Protein AF-A0A837D766-F1 (afdb_monomer_lite)

Structure (mmCIF, N/CA/C/O backbone):
data_AF-A0A837D766-F1
#
_entry.id   AF-A0A837D766-F1
#
loop_
_atom_site.group_PDB
_atom_site.id
_atom_site.type_symbol
_atom_site.label_atom_id
_atom_site.label_alt_id
_atom_site.label_comp_id
_atom_site.label_asym_id
_atom_site.label_entity_id
_atom_site.label_seq_id
_atom_site.pdbx_PDB_ins_code
_atom_site.Cartn_x
_atom_site.Cartn_y
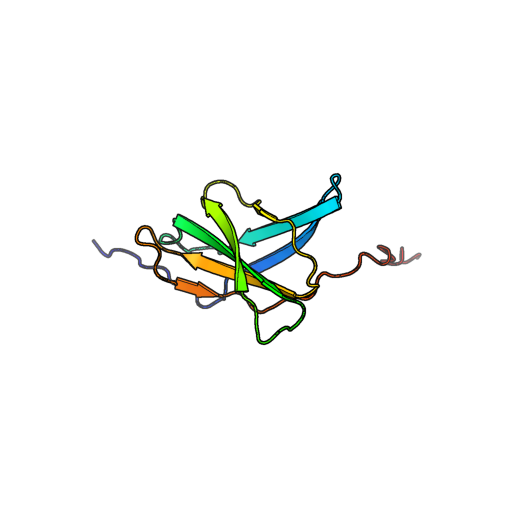_atom_site.Cartn_z
_atom_site.occupancy
_atom_site.B_iso_or_equiv
_atom_site.auth_seq_id
_atom_site.auth_comp_id
_atom_site.auth_asym_id
_atom_site.auth_atom_id
_atom_site.pdbx_PDB_model_num
ATOM 1 N N . MET A 1 1 ? -27.062 6.195 21.339 1.00 37.94 1 MET A N 1
ATOM 2 C CA . MET A 1 1 ? -25.644 6.416 20.992 1.00 37.94 1 MET A CA 1
ATOM 3 C C . MET A 1 1 ? -25.408 5.702 19.679 1.00 37.94 1 MET A C 1
ATOM 5 O O . MET A 1 1 ? -25.484 4.482 19.658 1.00 37.94 1 MET A O 1
ATOM 9 N N . SER A 1 2 ? -25.275 6.439 18.581 1.00 36.09 2 SER A N 1
ATOM 10 C CA . SER A 1 2 ? -25.072 5.842 17.260 1.00 36.09 2 SER A CA 1
ATOM 11 C C . SER A 1 2 ? -23.576 5.636 17.063 1.00 36.09 2 SER A C 1
ATOM 13 O O . SER A 1 2 ? -22.834 6.615 17.005 1.00 36.09 2 SER A O 1
ATOM 15 N N . THR A 1 3 ? -23.128 4.382 17.005 1.00 45.66 3 THR A N 1
ATOM 16 C CA . THR A 1 3 ? -21.777 4.046 16.545 1.00 45.66 3 THR A CA 1
ATOM 17 C C . THR A 1 3 ? -21.671 4.499 15.097 1.00 45.66 3 THR A C 1
ATOM 19 O O . THR A 1 3 ? -22.322 3.945 14.215 1.00 45.66 3 THR A O 1
ATOM 22 N N . TRP A 1 4 ? -20.913 5.564 14.860 1.00 40.59 4 TRP A N 1
ATOM 23 C CA . TRP A 1 4 ? -20.569 5.989 13.513 1.00 40.59 4 TRP A CA 1
ATOM 24 C C . TRP A 1 4 ? -19.606 4.959 12.916 1.00 40.59 4 TRP A C 1
ATOM 26 O O . TRP A 1 4 ? -18.455 4.874 13.339 1.00 40.59 4 TRP A O 1
ATOM 36 N N . THR A 1 5 ? -20.070 4.175 11.945 1.00 49.28 5 THR A N 1
ATOM 37 C CA . THR A 1 5 ? -19.220 3.288 11.142 1.00 49.28 5 THR A CA 1
ATOM 38 C C . THR A 1 5 ? -18.935 3.988 9.819 1.00 49.28 5 THR A C 1
ATOM 40 O O . THR A 1 5 ? -19.707 3.900 8.865 1.00 49.28 5 THR A O 1
ATOM 43 N N . GLY A 1 6 ? -17.847 4.754 9.772 1.00 47.19 6 GLY A N 1
ATOM 44 C CA . GLY A 1 6 ? -17.385 5.373 8.537 1.00 47.19 6 GLY A CA 1
ATOM 45 C C . GLY A 1 6 ? -16.661 4.336 7.690 1.00 47.19 6 GLY A C 1
ATOM 46 O O . GLY A 1 6 ? -15.489 4.073 7.930 1.00 47.19 6 GLY A O 1
ATOM 47 N N . ARG A 1 7 ? -17.337 3.758 6.695 1.00 53.03 7 ARG A N 1
ATOM 48 C CA . ARG A 1 7 ? -16.653 3.249 5.501 1.00 53.03 7 ARG A CA 1
ATOM 49 C C . ARG A 1 7 ? -16.570 4.431 4.538 1.00 53.03 7 ARG A C 1
ATOM 51 O O . ARG A 1 7 ? -17.615 4.815 4.010 1.00 53.03 7 ARG A O 1
ATOM 58 N N . PRO A 1 8 ? -15.405 5.078 4.367 1.00 59.56 8 PRO A N 1
ATOM 59 C CA . PRO A 1 8 ? -15.271 6.145 3.384 1.00 59.56 8 PRO A CA 1
ATOM 60 C C . PRO A 1 8 ? -15.708 5.620 2.012 1.00 59.56 8 PRO A C 1
ATOM 62 O O . PRO A 1 8 ? -15.394 4.484 1.661 1.00 59.56 8 PRO A O 1
ATOM 65 N N . ALA A 1 9 ? -16.450 6.423 1.246 1.00 62.16 9 ALA A N 1
ATOM 66 C CA . ALA A 1 9 ? -16.870 6.046 -0.109 1.00 62.16 9 ALA A CA 1
ATOM 67 C C . ALA A 1 9 ? -15.672 5.895 -1.066 1.00 62.16 9 ALA A C 1
ATOM 69 O O . ALA A 1 9 ? -15.751 5.199 -2.076 1.00 62.16 9 ALA A O 1
ATOM 70 N N . GLU A 1 10 ? -14.563 6.552 -0.734 1.00 72.88 10 GLU A N 1
ATOM 71 C CA . GLU A 1 10 ? -13.313 6.516 -1.478 1.00 72.88 10 GLU A CA 1
ATOM 72 C C . GLU A 1 10 ? -12.480 5.292 -1.092 1.00 72.88 10 GLU A C 1
ATOM 74 O O . GLU A 1 10 ? -12.500 4.841 0.054 1.00 72.88 10 GLU A O 1
ATOM 79 N N . LYS A 1 11 ? -11.723 4.757 -2.050 1.00 85.69 11 LYS A N 1
ATOM 80 C CA . LYS A 1 11 ? -10.754 3.684 -1.802 1.00 85.69 11 LYS A CA 1
ATOM 81 C C . LYS A 1 11 ? -9.562 4.212 -0.985 1.00 85.69 11 LYS A C 1
ATOM 83 O O . LYS A 1 11 ? -9.309 5.417 -0.997 1.00 85.69 11 LYS A O 1
ATOM 88 N N . PRO A 1 12 ? -8.786 3.335 -0.322 1.00 89.00 12 PRO A N 1
ATOM 89 C CA . PRO A 1 12 ? -7.484 3.714 0.210 1.00 89.00 12 PRO A CA 1
ATOM 90 C C . PRO A 1 12 ? -6.605 4.350 -0.873 1.00 89.00 12 PRO A C 1
ATOM 92 O O . PRO A 1 12 ? -6.553 3.860 -2.003 1.00 89.00 12 PRO A O 1
ATOM 95 N N . ALA A 1 13 ? -5.901 5.419 -0.519 1.00 88.06 13 ALA A N 1
ATOM 96 C CA . ALA A 1 13 ? -4.892 6.038 -1.359 1.00 88.06 13 ALA A CA 1
ATOM 97 C C . ALA A 1 13 ? -3.535 5.351 -1.163 1.00 88.06 13 ALA A C 1
ATOM 99 O O . ALA A 1 13 ? -3.205 4.872 -0.073 1.00 88.06 13 ALA A O 1
ATOM 100 N N . LEU A 1 14 ? -2.754 5.321 -2.241 1.00 89.19 14 LEU A N 1
ATOM 101 C CA . LEU A 1 14 ? -1.462 4.656 -2.328 1.00 89.19 14 LEU A CA 1
ATOM 102 C C . LEU A 1 14 ? -0.457 5.558 -3.046 1.00 89.19 14 LEU A C 1
ATOM 104 O O . LEU A 1 14 ? -0.748 6.058 -4.129 1.00 89.19 14 LEU A O 1
ATOM 108 N N . ALA A 1 15 ? 0.737 5.694 -2.477 1.00 87.81 15 ALA A N 1
ATOM 109 C CA . ALA A 1 15 ? 1.913 6.202 -3.171 1.00 87.81 15 ALA A CA 1
ATOM 110 C C . ALA A 1 15 ? 3.092 5.235 -3.008 1.00 87.81 15 ALA A C 1
ATOM 112 O O . ALA A 1 15 ? 3.237 4.576 -1.977 1.00 87.81 15 ALA A O 1
ATOM 113 N N . VAL A 1 16 ? 3.941 5.159 -4.031 1.00 87.75 16 VAL A N 1
ATOM 114 C CA . VAL A 1 16 ? 5.123 4.291 -4.066 1.00 87.75 16 VAL A CA 1
ATOM 115 C C . VAL A 1 16 ? 6.326 5.140 -4.439 1.00 87.75 16 VAL A C 1
ATOM 117 O O . VAL A 1 16 ? 6.253 5.926 -5.379 1.00 87.75 16 VAL A O 1
ATOM 120 N N . GLY A 1 17 ? 7.426 4.986 -3.708 1.00 84.25 17 GLY A N 1
ATOM 121 C CA . GLY A 1 17 ? 8.674 5.684 -3.996 1.00 84.25 17 GLY A CA 1
ATOM 122 C C . GLY A 1 17 ? 9.907 4.811 -3.768 1.00 84.25 17 GLY A C 1
ATOM 123 O O . GLY A 1 17 ? 9.820 3.763 -3.122 1.00 84.25 17 GLY A O 1
ATOM 124 N N . PRO A 1 18 ? 11.074 5.227 -4.279 1.00 83.88 18 PRO A N 1
ATOM 125 C CA . PRO A 1 18 ? 12.319 4.501 -4.078 1.00 83.88 18 PRO A CA 1
ATOM 126 C C . PRO A 1 18 ? 12.772 4.559 -2.614 1.00 83.88 18 PRO A C 1
ATOM 128 O O . PRO A 1 18 ? 12.667 5.588 -1.946 1.00 83.88 18 PRO A O 1
ATOM 131 N N . ASN A 1 19 ? 13.349 3.461 -2.129 1.00 80.88 19 ASN A N 1
ATOM 132 C CA . ASN A 1 19 ? 14.042 3.412 -0.846 1.00 80.88 19 ASN A CA 1
ATOM 133 C C . ASN A 1 19 ? 15.564 3.516 -1.063 1.00 80.88 19 ASN A C 1
ATOM 135 O O . ASN A 1 19 ? 16.112 2.906 -1.981 1.00 80.88 19 ASN A O 1
ATOM 139 N N . LYS A 1 20 ? 16.269 4.242 -0.183 1.00 76.31 20 LYS A N 1
ATOM 140 C CA . LYS A 1 20 ? 17.735 4.426 -0.225 1.00 76.31 20 LYS A CA 1
ATOM 141 C C . LYS A 1 20 ? 18.533 3.113 -0.209 1.00 76.31 20 LYS A C 1
ATOM 143 O O . LYS A 1 20 ? 19.670 3.104 -0.665 1.00 76.31 20 LYS A O 1
ATOM 148 N N . SER A 1 21 ? 17.954 2.024 0.294 1.00 78.31 21 SER A N 1
ATOM 149 C CA . SER A 1 21 ? 18.573 0.692 0.341 1.00 78.31 21 SER A CA 1
ATOM 150 C C . SER A 1 21 ? 18.280 -0.183 -0.888 1.00 78.31 21 SER A C 1
ATOM 152 O O . SER A 1 21 ? 18.610 -1.364 -0.871 1.00 78.31 21 SER A O 1
ATOM 154 N N . GLY A 1 22 ? 17.666 0.364 -1.945 1.00 75.00 22 GLY A N 1
ATOM 155 C CA . GLY A 1 22 ? 17.377 -0.359 -3.193 1.00 75.00 22 GLY A CA 1
ATOM 156 C C . GLY A 1 22 ? 15.984 -0.994 -3.277 1.00 75.00 22 GLY A C 1
ATOM 157 O O . GLY A 1 22 ? 15.655 -1.582 -4.300 1.00 75.00 22 GLY A O 1
ATOM 158 N N . GLY A 1 23 ? 15.155 -0.849 -2.238 1.00 81.56 23 GLY A N 1
ATOM 159 C CA . GLY A 1 23 ? 13.757 -1.299 -2.223 1.00 81.56 23 GLY A CA 1
ATOM 160 C C . GLY A 1 23 ? 12.755 -0.220 -2.651 1.00 81.56 23 GLY A C 1
ATOM 161 O O . GLY A 1 23 ? 13.110 0.789 -3.274 1.00 81.56 23 GLY A O 1
ATOM 162 N N . ARG A 1 24 ? 11.492 -0.411 -2.263 1.00 85.19 24 ARG A N 1
ATOM 163 C CA . ARG A 1 24 ? 10.403 0.564 -2.401 1.00 85.19 24 ARG A CA 1
ATOM 164 C C . ARG A 1 24 ? 9.813 0.905 -1.042 1.00 85.19 24 ARG A C 1
ATOM 166 O O . ARG A 1 24 ? 9.740 0.063 -0.151 1.00 85.19 24 ARG A O 1
ATOM 173 N N . THR A 1 25 ? 9.369 2.141 -0.885 1.00 86.06 25 THR A N 1
ATOM 174 C CA . THR A 1 25 ? 8.547 2.557 0.249 1.00 86.06 25 THR A CA 1
ATOM 175 C C . THR A 1 25 ? 7.132 2.791 -0.250 1.00 86.06 25 THR A C 1
ATOM 177 O O . THR A 1 25 ? 6.916 3.523 -1.215 1.00 86.06 25 THR A O 1
ATOM 180 N N . VAL A 1 26 ? 6.181 2.134 0.403 1.00 87.12 26 VAL A N 1
ATOM 181 C CA . VAL A 1 26 ? 4.752 2.224 0.140 1.00 87.12 26 VAL A CA 1
ATOM 182 C C . VAL A 1 26 ? 4.102 3.052 1.239 1.00 87.12 26 VAL A C 1
ATOM 184 O O . VAL A 1 26 ? 4.239 2.761 2.429 1.00 87.12 26 VAL A O 1
ATOM 187 N N . TYR A 1 27 ? 3.367 4.071 0.813 1.00 87.44 27 TYR A N 1
ATOM 188 C CA . TYR A 1 27 ? 2.592 4.962 1.659 1.00 87.44 27 TYR A CA 1
ATOM 189 C C . TYR A 1 27 ? 1.114 4.676 1.427 1.00 87.44 27 TYR A C 1
ATOM 191 O O . TYR A 1 27 ? 0.630 4.801 0.302 1.00 87.44 27 TYR A O 1
ATOM 199 N N . ALA A 1 28 ? 0.402 4.297 2.483 1.00 87.69 28 ALA A N 1
ATOM 200 C CA . ALA A 1 28 ? -1.022 3.987 2.429 1.00 87.69 28 ALA A CA 1
ATOM 201 C C . ALA A 1 28 ? -1.794 4.953 3.319 1.00 87.69 28 ALA A C 1
ATOM 203 O O . ALA A 1 28 ? -1.408 5.162 4.467 1.00 87.69 28 ALA A O 1
ATOM 204 N N . SER A 1 29 ? -2.897 5.510 2.827 1.00 85.00 29 SER A N 1
ATOM 205 C CA . SER A 1 29 ? -3.770 6.360 3.633 1.00 85.00 29 SER A CA 1
ATOM 206 C C . SER A 1 29 ? -5.243 6.116 3.343 1.00 85.00 29 SER A C 1
ATOM 208 O O . SER A 1 29 ? -5.6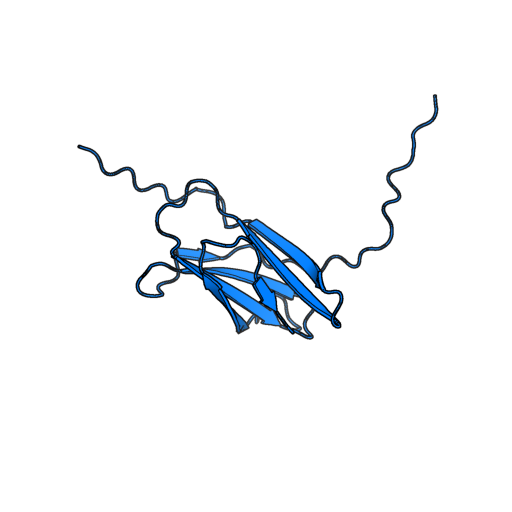37 5.826 2.219 1.00 85.00 29 SER A O 1
ATOM 210 N N . TRP A 1 30 ? -6.085 6.215 4.373 1.00 85.38 30 TRP A N 1
ATOM 211 C CA . TRP A 1 30 ? -7.535 6.139 4.198 1.00 85.38 30 TRP A CA 1
ATOM 212 C C . TRP A 1 30 ? -8.245 6.958 5.272 1.00 85.38 30 TRP A C 1
ATOM 214 O O . TRP A 1 30 ? -8.431 6.525 6.413 1.00 85.38 30 TRP A O 1
ATOM 224 N N . ASN A 1 31 ? -8.582 8.194 4.908 1.00 77.56 31 ASN A N 1
ATOM 225 C CA . ASN A 1 31 ? -9.191 9.160 5.813 1.00 77.56 31 ASN A CA 1
ATOM 226 C C . ASN A 1 31 ? -10.591 8.704 6.231 1.00 77.56 31 ASN A C 1
ATOM 228 O O . ASN A 1 31 ? -11.389 8.291 5.398 1.00 77.56 31 ASN A O 1
ATOM 232 N N . GLY A 1 32 ? -10.898 8.802 7.525 1.00 69.56 32 GLY A N 1
ATOM 233 C CA . GLY A 1 32 ? -12.218 8.462 8.065 1.00 69.56 32 GLY A CA 1
ATOM 234 C C . GLY A 1 32 ? -12.466 6.971 8.315 1.00 69.56 32 GLY A C 1
ATOM 235 O O . GLY A 1 32 ? -13.518 6.633 8.850 1.00 69.56 32 GLY A O 1
ATOM 236 N N . SER A 1 33 ? -11.515 6.087 7.995 1.00 69.81 33 SER A N 1
ATOM 237 C CA . SER A 1 33 ? -11.613 4.673 8.362 1.00 69.81 33 SER A CA 1
ATOM 238 C C . SER A 1 33 ? -11.239 4.477 9.828 1.00 69.81 33 SER A C 1
ATOM 240 O O . SER A 1 33 ? -10.125 4.800 10.231 1.00 69.81 33 SER A O 1
ATOM 242 N N . THR A 1 34 ? -12.145 3.963 10.656 1.00 76.50 34 THR A N 1
ATOM 243 C CA . THR A 1 34 ? -11.841 3.613 12.057 1.00 76.50 34 THR A CA 1
ATOM 244 C C . THR A 1 34 ? -11.423 2.157 12.217 1.00 76.50 34 THR A C 1
ATOM 246 O O . THR A 1 34 ? -10.770 1.840 13.199 1.00 76.50 34 THR A O 1
ATOM 249 N N . GLU A 1 35 ? -11.760 1.303 11.250 1.00 83.38 35 GLU A N 1
ATOM 250 C CA . GLU A 1 35 ? -11.649 -0.159 11.353 1.00 83.38 35 GLU A CA 1
ATOM 251 C C . GLU A 1 35 ? -10.325 -0.718 10.819 1.00 83.38 35 GLU A C 1
ATOM 253 O O . GLU A 1 35 ? -10.020 -1.883 11.058 1.00 83.38 35 GLU A O 1
ATOM 258 N N . VAL A 1 36 ? -9.530 0.080 10.094 1.00 87.12 36 VAL A N 1
ATOM 259 C CA . VAL A 1 36 ? -8.206 -0.373 9.645 1.00 87.12 36 VAL A CA 1
ATOM 260 C C . VAL A 1 36 ? -7.320 -0.598 10.864 1.00 87.12 36 VAL A C 1
ATOM 262 O O . VAL A 1 36 ? -7.116 0.314 11.663 1.00 87.12 36 VAL A O 1
ATOM 265 N N . GLU A 1 37 ? -6.730 -1.782 10.936 1.00 89.75 37 GLU A N 1
ATOM 266 C CA . GLU A 1 37 ? -5.708 -2.152 11.917 1.00 89.75 37 GLU A CA 1
ATOM 267 C C . GLU A 1 37 ? -4.376 -2.464 11.230 1.00 89.75 37 GLU A C 1
ATOM 269 O O . GLU A 1 37 ? -3.292 -2.190 11.761 1.00 89.75 37 GLU A O 1
ATOM 274 N N . ARG A 1 38 ? -4.443 -3.014 10.012 1.00 90.38 38 ARG A N 1
ATOM 275 C CA . ARG A 1 38 ? -3.273 -3.402 9.226 1.00 90.38 38 ARG A CA 1
ATOM 276 C C . ARG A 1 38 ? -3.436 -3.041 7.757 1.00 90.38 38 ARG A C 1
ATOM 278 O O . ARG A 1 38 ? -4.541 -2.994 7.223 1.00 90.38 38 ARG A O 1
ATOM 285 N N . TRP A 1 39 ? -2.299 -2.850 7.110 1.00 91.12 39 TRP A N 1
ATOM 286 C CA . TRP A 1 39 ? -2.158 -2.754 5.668 1.00 91.12 39 TRP A CA 1
ATOM 287 C C . TRP A 1 39 ? -1.485 -4.017 5.153 1.00 91.12 39 TRP A C 1
ATOM 289 O O . TRP A 1 39 ? -0.486 -4.458 5.723 1.00 91.12 39 TRP A O 1
ATOM 299 N N . GLU A 1 40 ? -2.007 -4.581 4.072 1.00 93.31 40 GLU A N 1
ATOM 300 C CA . GLU A 1 40 ? -1.331 -5.606 3.284 1.00 93.31 40 GLU A CA 1
ATOM 301 C C . GLU A 1 40 ? -0.945 -5.007 1.932 1.00 93.31 40 GLU A C 1
ATOM 303 O O . GLU A 1 40 ? -1.793 -4.513 1.190 1.00 93.31 40 GLU A O 1
ATOM 308 N N . VAL A 1 41 ? 0.355 -4.994 1.643 1.00 91.94 41 VAL A N 1
ATOM 309 C CA . VAL A 1 41 ? 0.892 -4.495 0.378 1.00 91.94 41 VAL A CA 1
ATOM 310 C C . VAL A 1 41 ? 0.843 -5.623 -0.634 1.00 91.94 41 VAL A C 1
ATOM 312 O O . VAL A 1 41 ? 1.339 -6.720 -0.366 1.00 91.94 41 VAL A O 1
ATOM 315 N N . LEU A 1 42 ? 0.275 -5.329 -1.797 1.00 93.56 42 LEU A N 1
ATOM 316 C CA . LEU A 1 42 ? 0.194 -6.224 -2.938 1.00 93.56 42 LEU A CA 1
ATOM 317 C C . LEU A 1 42 ? 1.113 -5.702 -4.042 1.00 93.56 42 LEU A C 1
ATOM 319 O O . LEU A 1 42 ? 1.090 -4.502 -4.323 1.00 93.56 42 LEU A O 1
ATOM 323 N N . ALA A 1 43 ? 1.886 -6.571 -4.685 1.00 92.56 43 ALA A N 1
ATOM 324 C CA . ALA A 1 43 ? 2.711 -6.187 -5.823 1.00 92.56 43 ALA A CA 1
ATOM 325 C C . ALA A 1 43 ? 2.915 -7.343 -6.806 1.00 92.56 43 ALA A C 1
ATOM 327 O O . ALA A 1 43 ? 2.918 -8.501 -6.400 1.00 92.56 43 ALA A O 1
ATOM 328 N N . ASP A 1 44 ? 3.070 -7.017 -8.091 1.00 91.31 44 ASP A N 1
ATOM 329 C CA . ASP A 1 44 ? 3.486 -7.954 -9.142 1.00 91.31 44 ASP A CA 1
ATOM 330 C C . ASP A 1 44 ? 3.959 -7.182 -10.396 1.00 91.31 44 ASP A C 1
ATOM 332 O O . ASP A 1 44 ? 3.800 -5.963 -10.530 1.00 91.31 44 ASP A O 1
ATOM 336 N N . SER A 1 45 ? 4.539 -7.908 -11.346 1.00 89.19 45 SER A N 1
ATOM 337 C CA . SER A 1 45 ? 4.775 -7.495 -12.730 1.00 89.19 45 SER A CA 1
ATOM 338 C C . SER A 1 45 ? 3.491 -7.142 -13.498 1.00 89.19 45 SER A C 1
ATOM 340 O O . SER A 1 45 ? 3.535 -6.331 -14.426 1.00 89.19 45 SER A O 1
ATOM 342 N N . SER A 1 46 ? 2.346 -7.717 -13.109 1.00 89.38 46 SER A N 1
ATOM 343 C CA . SER A 1 46 ? 1.044 -7.507 -13.749 1.00 89.38 46 SER A CA 1
ATOM 344 C C . SER A 1 46 ? 0.067 -6.732 -12.865 1.00 89.38 46 SER A C 1
ATOM 346 O O . SER A 1 46 ? -0.217 -7.113 -11.731 1.00 89.38 46 SER A O 1
ATOM 348 N N . ARG A 1 47 ? -0.561 -5.696 -13.436 1.00 90.25 47 ARG A N 1
ATOM 349 C CA . ARG A 1 47 ? -1.579 -4.874 -12.760 1.00 90.25 47 ARG A CA 1
ATOM 350 C C . ARG A 1 47 ? -2.807 -5.677 -12.303 1.00 90.25 47 ARG A C 1
ATOM 352 O O . ARG A 1 47 ? -3.489 -5.258 -11.373 1.00 90.25 47 ARG A O 1
ATOM 359 N N . SER A 1 48 ? -3.115 -6.795 -12.966 1.00 89.56 48 SER A N 1
ATOM 360 C CA . SER A 1 48 ? -4.310 -7.612 -12.701 1.00 89.56 48 SER A CA 1
ATOM 361 C C . SER A 1 48 ? -4.060 -8.814 -11.788 1.00 89.56 48 SER A C 1
ATOM 363 O O . SER A 1 48 ? -5.003 -9.541 -11.484 1.00 89.56 48 SER A O 1
ATOM 365 N N . SER A 1 49 ? -2.811 -9.062 -11.394 1.00 90.19 49 SER A N 1
ATOM 366 C CA . SER A 1 49 ? -2.408 -10.291 -10.697 1.00 90.19 49 SER A CA 1
ATOM 367 C C . SER A 1 49 ? -1.498 -9.979 -9.514 1.00 90.19 49 SER A C 1
ATOM 369 O O . SER A 1 49 ? -0.480 -10.626 -9.322 1.00 90.19 49 SER A O 1
ATOM 371 N N . LEU A 1 50 ? -1.864 -8.959 -8.736 1.00 92.75 50 LEU A N 1
ATOM 372 C CA . LEU A 1 50 ? -1.098 -8.547 -7.564 1.00 92.75 50 LEU A CA 1
ATOM 373 C C . LEU A 1 50 ? -1.189 -9.596 -6.454 1.00 92.75 50 LEU A C 1
ATOM 375 O O . LEU A 1 50 ? -2.279 -10.084 -6.147 1.00 92.75 50 LEU A O 1
ATOM 379 N N . VAL A 1 51 ? -0.057 -9.882 -5.813 1.00 93.25 51 VAL A N 1
ATOM 380 C CA . VAL A 1 51 ? 0.032 -10.827 -4.693 1.00 93.25 51 VAL A CA 1
ATOM 381 C C . VAL A 1 51 ? 0.561 -10.142 -3.432 1.00 93.25 51 VAL A C 1
ATOM 383 O O . VAL A 1 51 ? 1.300 -9.164 -3.546 1.00 93.25 51 VAL A O 1
ATOM 386 N N . PRO A 1 52 ? 0.209 -10.617 -2.223 1.00 92.81 52 PRO A N 1
ATOM 387 C CA . PRO A 1 52 ? 0.738 -10.061 -0.982 1.00 92.81 52 PRO A CA 1
ATOM 388 C C . PRO A 1 52 ? 2.261 -10.181 -0.893 1.00 92.81 52 PRO A C 1
ATOM 390 O O . PRO A 1 52 ? 2.810 -11.272 -1.034 1.00 92.81 52 PRO A O 1
ATOM 393 N N . VAL A 1 53 ? 2.932 -9.066 -0.598 1.00 90.88 53 VAL A N 1
ATOM 394 C CA . VAL A 1 53 ? 4.397 -8.997 -0.449 1.00 90.88 53 VAL A CA 1
ATOM 395 C C . VAL A 1 53 ? 4.844 -8.482 0.920 1.00 90.88 53 VAL A C 1
ATOM 397 O O . VAL A 1 53 ? 5.958 -8.776 1.345 1.00 90.88 53 VAL A O 1
ATOM 400 N N . ALA A 1 54 ? 3.997 -7.734 1.638 1.00 88.75 54 ALA A N 1
ATOM 401 C CA . ALA A 1 54 ? 4.316 -7.237 2.978 1.00 88.75 54 ALA A CA 1
ATOM 402 C C . ALA A 1 54 ? 3.067 -6.876 3.789 1.00 88.75 54 ALA A C 1
ATOM 404 O O . ALA A 1 54 ? 1.981 -6.687 3.240 1.00 88.75 54 ALA A O 1
ATOM 405 N N . ARG A 1 55 ? 3.238 -6.716 5.107 1.00 88.69 55 ARG A N 1
ATOM 406 C CA . ARG A 1 55 ? 2.209 -6.201 6.019 1.00 88.69 55 ARG A CA 1
ATOM 407 C C . ARG A 1 55 ? 2.784 -5.150 6.959 1.00 88.69 55 ARG A C 1
ATOM 409 O O . ARG A 1 55 ? 3.924 -5.281 7.396 1.00 88.69 55 ARG A O 1
ATOM 416 N N . ALA A 1 56 ? 1.974 -4.157 7.309 1.00 86.06 56 ALA A N 1
ATOM 417 C CA . ALA A 1 56 ? 2.325 -3.121 8.277 1.00 86.06 56 ALA A CA 1
ATOM 418 C C . ALA A 1 56 ? 1.141 -2.786 9.194 1.00 86.06 56 ALA A C 1
ATOM 420 O O . ALA A 1 56 ? -0.019 -2.869 8.788 1.00 86.06 56 ALA A O 1
ATOM 421 N N . HIS A 1 57 ? 1.430 -2.403 10.440 1.00 84.62 57 HIS A N 1
ATOM 422 C CA . HIS A 1 57 ? 0.418 -1.858 11.347 1.00 84.62 57 HIS A CA 1
ATOM 423 C C . HIS A 1 57 ? -0.004 -0.459 10.895 1.00 84.62 57 HIS A C 1
ATOM 425 O O . HIS A 1 57 ? 0.817 0.312 10.403 1.00 84.62 57 HIS A O 1
ATOM 431 N N . ARG A 1 58 ? -1.269 -0.097 11.125 1.00 74.50 58 ARG A N 1
ATOM 432 C CA . ARG A 1 58 ? -1.802 1.225 10.765 1.00 74.50 58 ARG A CA 1
ATOM 433 C C . ARG A 1 58 ? -1.051 2.404 11.396 1.00 74.50 58 ARG A C 1
ATOM 435 O O . ARG A 1 58 ? -1.050 3.490 10.824 1.00 74.50 58 ARG A O 1
ATOM 442 N N . SER A 1 59 ? -0.455 2.217 12.574 1.00 67.69 59 SER A N 1
ATOM 443 C CA . SER A 1 59 ? 0.132 3.292 13.389 1.00 67.69 59 SER A CA 1
ATOM 444 C C . SER A 1 59 ? 1.347 3.991 12.762 1.00 67.69 59 SER A C 1
ATOM 446 O O . SER A 1 59 ? 1.761 5.028 13.271 1.00 67.69 59 SER A O 1
ATOM 448 N N . GLY A 1 60 ? 1.906 3.462 11.671 1.00 55.53 60 GLY A N 1
ATOM 449 C CA . GLY A 1 60 ? 2.925 4.127 10.863 1.00 55.53 60 GLY A CA 1
ATOM 450 C C . GLY A 1 60 ? 2.502 4.102 9.400 1.00 55.53 60 GLY A C 1
ATOM 451 O O . GLY A 1 60 ? 2.308 3.035 8.832 1.00 55.53 60 GLY A O 1
ATOM 452 N N . PHE A 1 61 ? 2.343 5.269 8.782 1.00 61.94 61 PHE A N 1
ATOM 453 C CA . PHE A 1 61 ? 1.909 5.436 7.386 1.00 61.94 61 PHE A CA 1
ATOM 454 C C . PHE A 1 61 ? 2.992 5.054 6.351 1.00 61.94 61 PHE A C 1
ATOM 456 O O . PHE A 1 61 ? 3.007 5.577 5.239 1.00 61.94 61 PHE A O 1
ATOM 463 N N . GLU A 1 62 ? 3.911 4.154 6.701 1.00 65.81 62 GLU A N 1
ATOM 464 C CA . GLU A 1 62 ? 5.060 3.775 5.879 1.00 65.81 62 GLU A CA 1
ATOM 465 C C . GLU A 1 62 ? 5.332 2.276 6.012 1.00 65.81 62 GLU A C 1
ATOM 467 O O . GLU A 1 62 ? 5.697 1.785 7.081 1.00 65.81 62 GLU A O 1
ATOM 472 N N . ALA A 1 63 ? 5.175 1.543 4.909 1.00 70.38 63 ALA A N 1
ATOM 473 C CA . ALA A 1 63 ? 5.619 0.163 4.784 1.00 70.38 63 ALA A CA 1
ATOM 474 C C . ALA A 1 63 ? 6.775 0.104 3.780 1.00 70.38 63 ALA A C 1
ATOM 476 O O . ALA A 1 63 ? 6.613 0.44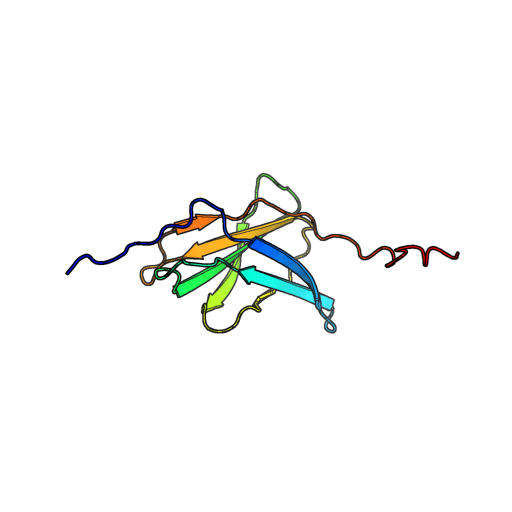6 2.609 1.00 70.38 63 ALA A O 1
ATOM 477 N N . VAL A 1 64 ? 7.953 -0.338 4.217 1.00 69.94 64 VAL A N 1
ATOM 478 C CA . VAL A 1 64 ? 9.061 -0.629 3.298 1.00 69.94 64 VAL A CA 1
ATOM 479 C C . VAL A 1 64 ? 8.855 -2.025 2.723 1.00 69.94 64 VAL A C 1
ATOM 481 O O . VAL A 1 64 ? 8.695 -2.985 3.476 1.00 69.94 64 VAL A O 1
ATOM 484 N N . VAL A 1 65 ? 8.871 -2.142 1.397 1.00 71.62 65 VAL A N 1
ATOM 485 C CA . VAL A 1 65 ? 8.715 -3.408 0.679 1.00 71.62 65 VAL A CA 1
ATOM 486 C C . VAL A 1 65 ? 9.849 -3.603 -0.318 1.00 71.62 65 VAL A C 1
ATOM 488 O O . VAL A 1 65 ? 10.269 -2.675 -1.008 1.00 71.62 65 VAL A O 1
ATOM 491 N N . ASN A 1 66 ? 10.341 -4.833 -0.416 1.00 69.31 66 ASN A N 1
ATOM 492 C CA . ASN A 1 66 ? 11.232 -5.237 -1.496 1.00 69.31 66 ASN A CA 1
ATOM 493 C C . ASN A 1 66 ? 10.368 -5.973 -2.523 1.00 69.31 66 ASN A C 1
ATOM 495 O O . ASN A 1 66 ? 9.894 -7.070 -2.244 1.00 69.31 66 ASN A O 1
ATOM 499 N N . SER A 1 67 ? 10.094 -5.333 -3.658 1.00 70.31 67 SER A N 1
ATOM 500 C CA . SER A 1 67 ? 9.307 -5.902 -4.755 1.00 70.31 67 SER A CA 1
ATOM 501 C C . SER A 1 67 ? 9.927 -5.499 -6.087 1.00 70.31 67 SER A C 1
ATOM 503 O O . SER A 1 67 ? 10.274 -4.332 -6.268 1.00 70.31 67 SER A O 1
ATOM 505 N N . ASP A 1 68 ? 10.023 -6.463 -7.003 1.00 67.75 68 ASP A N 1
ATOM 506 C CA . ASP A 1 68 ? 10.562 -6.291 -8.359 1.00 67.75 68 ASP A CA 1
ATOM 507 C C . ASP A 1 68 ? 9.508 -5.808 -9.376 1.00 67.75 68 ASP A C 1
ATOM 509 O O . ASP A 1 68 ? 9.837 -5.443 -10.505 1.00 67.75 68 ASP A O 1
ATOM 513 N N . GLY A 1 69 ? 8.222 -5.834 -9.014 1.00 65.75 69 GLY A N 1
ATOM 514 C CA . GLY A 1 69 ? 7.119 -5.499 -9.917 1.00 65.75 69 GLY A CA 1
ATOM 515 C C . GLY A 1 69 ? 6.812 -4.003 -9.923 1.00 65.75 69 GLY A C 1
ATOM 516 O O . GLY A 1 69 ? 6.822 -3.396 -8.854 1.00 65.75 69 GLY A O 1
ATOM 517 N N . PRO A 1 70 ? 6.485 -3.378 -11.073 1.00 89.25 70 PRO A N 1
ATOM 518 C CA . PRO A 1 70 ? 6.180 -1.962 -11.072 1.00 89.25 70 PRO A CA 1
ATOM 519 C C . PRO A 1 70 ? 4.756 -1.699 -10.586 1.00 89.25 70 PRO A C 1
ATOM 521 O O . PRO A 1 70 ? 4.417 -0.538 -10.444 1.00 89.25 70 PRO A O 1
ATOM 524 N N . TYR A 1 71 ? 3.896 -2.702 -10.377 1.00 92.25 71 TYR A N 1
ATOM 525 C CA . TYR A 1 71 ? 2.521 -2.465 -9.940 1.00 92.25 71 TYR A CA 1
ATOM 526 C C . TYR A 1 71 ? 2.336 -2.774 -8.465 1.00 92.25 71 TYR A C 1
ATOM 528 O O . TYR A 1 71 ? 2.762 -3.821 -7.984 1.00 92.25 71 TYR A O 1
ATOM 536 N N . PHE A 1 72 ? 1.639 -1.870 -7.781 1.00 93.06 72 PHE A N 1
ATOM 537 C CA . PHE A 1 72 ? 1.390 -1.933 -6.349 1.00 93.06 72 PHE A CA 1
ATOM 538 C C . PHE A 1 72 ? -0.072 -1.613 -6.042 1.00 93.06 72 PHE A C 1
ATOM 540 O O . PHE A 1 72 ? -0.683 -0.758 -6.685 1.00 93.06 72 PHE A O 1
ATOM 547 N N . ALA A 1 73 ? -0.618 -2.269 -5.025 1.00 93.75 73 ALA A N 1
ATOM 548 C CA . ALA A 1 73 ? -1.875 -1.906 -4.379 1.00 93.75 73 ALA A CA 1
ATOM 549 C C . ALA A 1 73 ? -1.754 -2.115 -2.865 1.00 93.75 73 ALA A C 1
ATOM 551 O O . ALA A 1 73 ? -0.842 -2.793 -2.389 1.00 93.75 73 ALA A O 1
ATOM 552 N N . VAL A 1 74 ? -2.692 -1.559 -2.102 1.00 92.44 74 VAL A N 1
ATOM 553 C CA . VAL A 1 74 ? -2.812 -1.836 -0.666 1.00 92.44 74 VAL A CA 1
ATOM 554 C C . VAL A 1 74 ? -4.211 -2.310 -0.330 1.00 92.44 74 VAL A C 1
ATOM 556 O O . VAL A 1 74 ? -5.202 -1.750 -0.799 1.00 92.44 74 VAL A O 1
ATOM 559 N N . LEU A 1 75 ? -4.280 -3.345 0.499 1.00 93.44 75 LEU A N 1
ATOM 560 C CA . LEU A 1 75 ? -5.501 -3.860 1.093 1.00 93.44 75 LEU A CA 1
ATOM 561 C C . LEU A 1 75 ? -5.559 -3.414 2.558 1.00 93.44 75 LEU A C 1
ATOM 563 O O . LEU A 1 75 ? -4.680 -3.734 3.360 1.00 93.44 75 LEU A O 1
ATOM 567 N N . ALA A 1 76 ? -6.601 -2.659 2.899 1.00 91.81 76 ALA A N 1
ATOM 568 C CA . ALA A 1 76 ? -6.958 -2.354 4.276 1.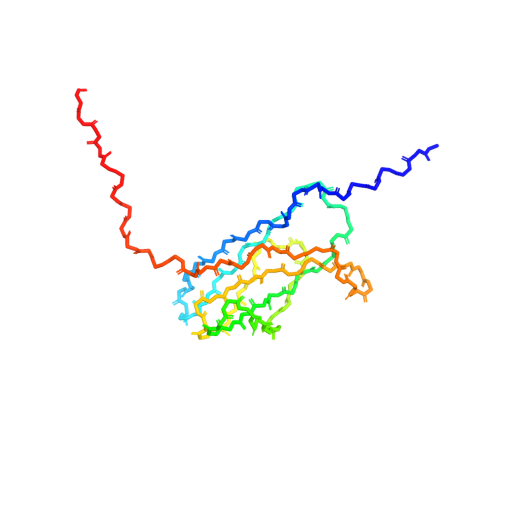00 91.81 76 ALA A CA 1
ATOM 569 C C . ALA A 1 76 ? -7.506 -3.615 4.949 1.00 91.81 76 ALA A C 1
ATOM 571 O O . ALA A 1 76 ? -8.444 -4.226 4.432 1.00 91.81 76 ALA A O 1
ATOM 572 N N . LEU A 1 77 ? -6.960 -3.970 6.109 1.00 93.12 77 LEU A N 1
ATOM 573 C CA . LEU A 1 77 ? -7.393 -5.105 6.915 1.00 93.12 77 LEU A CA 1
ATOM 574 C C . LEU A 1 77 ? -7.917 -4.643 8.277 1.00 93.12 77 LEU A C 1
ATOM 576 O O . LEU A 1 77 ? -7.335 -3.746 8.898 1.00 93.12 77 LEU A O 1
ATOM 580 N N . ASP A 1 78 ? -8.972 -5.298 8.758 1.00 90.56 78 ASP A N 1
ATOM 581 C CA . ASP A 1 78 ? -9.454 -5.148 10.134 1.00 90.56 78 ASP A CA 1
ATOM 582 C C . ASP A 1 78 ? -8.586 -5.917 11.154 1.00 90.56 78 ASP A C 1
ATOM 584 O O . ASP A 1 78 ? -7.591 -6.571 10.809 1.00 90.56 78 ASP A O 1
ATOM 588 N N . GLY A 1 79 ? -8.965 -5.841 12.435 1.00 88.50 79 GLY A N 1
ATOM 589 C CA . GLY A 1 79 ? -8.279 -6.527 13.536 1.00 88.50 79 GLY A CA 1
ATOM 590 C C . GLY A 1 79 ? -8.191 -8.045 13.365 1.00 88.50 79 GLY A C 1
ATOM 591 O O . GLY A 1 79 ? -7.159 -8.633 13.705 1.00 88.50 79 GLY A O 1
ATOM 592 N N . ASP A 1 80 ? -9.190 -8.655 12.727 1.00 91.69 80 ASP A N 1
ATOM 593 C CA . ASP A 1 80 ? -9.266 -10.090 12.435 1.00 91.69 80 ASP A CA 1
ATOM 594 C C . ASP A 1 80 ? -8.535 -10.478 11.136 1.00 91.69 80 ASP A C 1
ATOM 596 O O . ASP A 1 80 ? -8.334 -11.659 10.856 1.00 91.69 80 ASP A O 1
ATOM 600 N N . GLY A 1 81 ? -8.099 -9.496 10.341 1.00 90.06 81 GLY A N 1
ATOM 601 C CA . GLY A 1 81 ? -7.411 -9.709 9.070 1.00 90.06 81 GLY A CA 1
ATOM 602 C C . GLY A 1 81 ? -8.351 -9.847 7.878 1.00 90.06 81 GLY A C 1
ATOM 603 O O . GLY A 1 81 ? -7.925 -10.340 6.835 1.00 90.06 81 GLY A O 1
ATOM 604 N N . ARG A 1 82 ? -9.612 -9.423 7.998 1.00 93.12 82 ARG A N 1
ATOM 605 C CA . ARG A 1 82 ? -10.536 -9.370 6.863 1.00 93.12 82 ARG A CA 1
ATOM 606 C C . ARG A 1 82 ? -10.283 -8.122 6.031 1.00 93.12 82 ARG A C 1
ATOM 608 O O . ARG A 1 82 ? -10.054 -7.039 6.567 1.00 93.12 82 ARG A O 1
ATOM 615 N N . GLY A 1 83 ? -10.370 -8.283 4.714 1.00 92.44 83 GLY A N 1
ATOM 616 C CA . GLY A 1 83 ? -10.276 -7.183 3.760 1.00 92.44 83 GLY A CA 1
ATOM 617 C C . GLY A 1 83 ? -11.448 -6.215 3.889 1.00 92.44 83 GLY A C 1
ATOM 618 O O . GLY A 1 83 ? -12.603 -6.616 3.755 1.00 92.44 83 GLY A O 1
ATOM 619 N N . LEU A 1 84 ? -11.138 -4.941 4.114 1.00 90.88 84 LEU A N 1
ATOM 620 C CA . LEU A 1 84 ? -12.106 -3.848 4.165 1.00 90.88 84 LEU A CA 1
ATOM 621 C C . LEU A 1 84 ? -12.257 -3.176 2.798 1.00 90.88 84 LEU A C 1
ATOM 623 O O . LEU A 1 84 ? -13.372 -2.994 2.314 1.00 90.88 84 LEU A O 1
ATOM 627 N N . ALA A 1 85 ? -11.133 -2.801 2.183 1.00 90.88 85 ALA A N 1
ATOM 628 C CA . ALA A 1 85 ? -11.082 -2.144 0.881 1.00 90.88 85 ALA A CA 1
ATOM 629 C C . ALA A 1 85 ? -9.673 -2.227 0.282 1.00 90.88 85 ALA A C 1
ATOM 631 O O . ALA A 1 85 ? -8.684 -2.204 1.014 1.00 90.88 85 ALA A O 1
ATOM 632 N N . GLN A 1 86 ? -9.586 -2.262 -1.047 1.00 93.50 86 GLN A N 1
ATOM 633 C CA . GLN A 1 86 ? -8.325 -2.219 -1.785 1.00 93.50 86 GLN A CA 1
ATOM 634 C C . GLN A 1 86 ? -8.188 -0.885 -2.529 1.00 93.50 86 GLN A C 1
ATOM 636 O O . GLN A 1 86 ? -9.176 -0.380 -3.071 1.00 93.50 86 GLN A O 1
ATOM 641 N N . SER A 1 87 ? -6.976 -0.329 -2.580 1.00 92.19 87 SER A N 1
ATOM 642 C CA . SER A 1 87 ? -6.652 0.787 -3.473 1.00 92.19 87 SER A CA 1
ATOM 643 C C . SER A 1 87 ? -6.760 0.375 -4.943 1.00 92.19 87 SER A C 1
ATOM 645 O O . SER A 1 87 ? -6.711 -0.811 -5.291 1.00 92.19 87 SER A O 1
ATOM 647 N N . ASP A 1 88 ? -6.830 1.359 -5.837 1.00 92.38 88 ASP A N 1
ATOM 648 C CA . ASP A 1 88 ? -6.529 1.087 -7.238 1.00 92.38 88 ASP A CA 1
ATOM 649 C C . ASP A 1 88 ? -5.053 0.681 -7.395 1.00 92.38 88 ASP A C 1
ATOM 651 O O . ASP A 1 88 ? -4.192 1.213 -6.684 1.00 92.38 88 ASP A O 1
ATOM 655 N N . PRO A 1 89 ? -4.738 -0.260 -8.305 1.00 92.06 89 PRO A N 1
ATOM 656 C CA . PRO A 1 89 ? -3.361 -0.555 -8.656 1.00 92.06 89 PRO A CA 1
ATOM 657 C C . PRO A 1 89 ? -2.703 0.659 -9.304 1.00 92.06 89 PRO A C 1
ATOM 659 O O . PRO A 1 89 ? -3.174 1.134 -10.351 1.00 92.06 89 PRO A O 1
ATOM 662 N N . VAL A 1 90 ? -1.596 1.101 -8.719 1.00 90.25 90 VAL A N 1
ATOM 663 C CA . VAL A 1 90 ? -0.726 2.139 -9.273 1.00 90.25 90 VAL A CA 1
ATOM 664 C C . VAL A 1 90 ? 0.508 1.488 -9.872 1.00 90.25 90 VAL A C 1
ATOM 666 O O . VAL A 1 90 ? 0.960 0.440 -9.406 1.00 90.25 90 VAL A O 1
ATOM 669 N N . ARG A 1 91 ? 1.045 2.097 -10.925 1.00 87.94 91 ARG A N 1
ATOM 670 C CA . ARG A 1 91 ? 2.403 1.796 -11.358 1.00 87.94 91 ARG A CA 1
ATOM 671 C C . ARG A 1 91 ? 3.342 2.631 -10.488 1.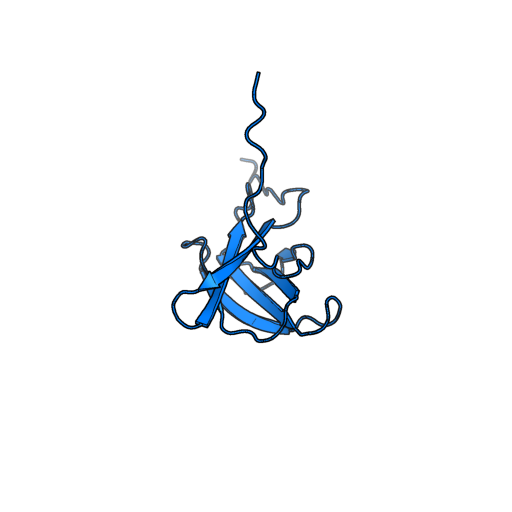00 87.94 91 ARG A C 1
ATOM 673 O O . ARG A 1 91 ? 2.993 3.746 -10.126 1.00 87.94 91 ARG A O 1
ATOM 680 N N . GLU A 1 92 ? 4.520 2.123 -10.162 1.00 77.88 92 GLU A N 1
ATOM 681 C CA . GLU A 1 92 ? 5.605 2.958 -9.684 1.00 77.88 92 GLU A CA 1
ATOM 682 C C . GLU A 1 92 ? 5.839 4.033 -10.748 1.00 77.88 92 GLU A C 1
ATOM 684 O O . GLU A 1 92 ? 6.210 3.743 -11.896 1.00 77.88 92 GLU A O 1
ATOM 689 N N . GLU A 1 93 ? 5.553 5.272 -10.364 1.00 65.06 93 GLU A N 1
ATOM 690 C CA . GLU A 1 93 ? 5.919 6.447 -11.128 1.00 65.06 93 GLU A CA 1
ATOM 691 C C . GLU A 1 93 ? 7.453 6.466 -11.138 1.00 65.06 93 GLU A C 1
ATOM 693 O O . GLU A 1 93 ? 8.094 6.668 -10.102 1.00 65.06 93 GLU A O 1
ATOM 698 N N . ALA A 1 94 ? 8.066 6.200 -12.294 1.00 47.62 94 ALA A N 1
ATOM 699 C CA . ALA A 1 94 ? 9.473 6.522 -12.457 1.00 47.62 94 ALA A CA 1
ATOM 700 C C . ALA A 1 94 ? 9.578 8.029 -12.227 1.00 47.62 94 ALA A C 1
ATOM 702 O O . ALA A 1 94 ? 8.907 8.801 -12.909 1.00 47.62 94 ALA A O 1
ATOM 703 N N . VAL A 1 95 ? 10.368 8.455 -11.244 1.00 42.88 95 VAL A N 1
ATOM 704 C CA . VAL A 1 95 ? 10.629 9.878 -11.027 1.00 42.88 95 VAL A CA 1
ATOM 705 C C . VAL A 1 95 ? 11.513 10.373 -12.179 1.00 42.88 95 VAL A C 1
ATOM 707 O O . VAL A 1 95 ? 12.713 10.567 -12.016 1.00 42.88 95 VAL A O 1
ATOM 710 N N . GLU A 1 96 ? 10.948 10.554 -13.371 1.00 36.66 96 GLU A N 1
ATOM 711 C CA . GLU A 1 96 ? 11.513 11.460 -14.364 1.00 36.66 96 GLU A CA 1
ATOM 712 C C . GLU A 1 96 ? 11.153 12.869 -13.909 1.00 36.66 96 GLU A C 1
ATOM 714 O O . GLU A 1 96 ? 10.015 13.296 -14.039 1.00 36.66 96 GLU A O 1
ATOM 719 N N . GLY A 1 97 ? 12.131 13.540 -13.295 1.00 33.34 97 GLY A N 1
ATOM 720 C CA . GLY A 1 97 ? 12.234 14.991 -13.161 1.00 33.34 97 GLY A CA 1
ATOM 721 C C . GLY A 1 97 ? 10.961 15.757 -12.795 1.00 33.34 97 GLY A C 1
ATOM 722 O O . GLY A 1 97 ? 10.080 15.983 -13.617 1.00 33.34 97 GLY A O 1
ATOM 723 N N . GLN A 1 98 ? 10.960 16.364 -11.610 1.00 37.16 98 GLN A N 1
ATOM 724 C CA . GLN A 1 98 ? 10.217 17.606 -11.418 1.00 37.16 98 GLN A CA 1
ATOM 725 C C . GLN A 1 98 ? 10.687 18.649 -12.450 1.00 37.16 98 GLN A C 1
ATOM 727 O O . GLN A 1 98 ? 11.633 19.393 -12.214 1.00 37.16 98 GLN A O 1
ATOM 732 N N . ALA A 1 99 ? 10.019 18.708 -13.595 1.00 39.41 99 ALA A N 1
ATOM 733 C CA . ALA A 1 99 ? 10.034 19.837 -14.507 1.00 39.41 99 ALA A CA 1
ATOM 734 C C . ALA A 1 99 ? 8.639 20.467 -14.488 1.00 39.41 99 ALA A C 1
ATOM 736 O O . ALA A 1 99 ? 7.964 20.561 -15.508 1.00 39.41 99 ALA A O 1
ATOM 737 N N . SER A 1 100 ? 8.190 20.907 -13.306 1.00 34.34 100 SER A N 1
ATOM 738 C CA . SER A 1 100 ? 7.198 21.978 -13.281 1.00 34.34 100 SER A CA 1
ATOM 739 C C . SER A 1 100 ? 7.965 23.250 -13.602 1.00 34.34 100 SER A C 1
ATOM 741 O O . SER A 1 100 ? 8.718 23.767 -12.774 1.00 34.34 100 SER A O 1
ATOM 743 N N . SER A 1 101 ? 7.840 23.657 -14.862 1.00 37.31 101 SER A N 1
ATOM 744 C CA . SER A 1 101 ? 8.334 24.911 -15.405 1.00 37.31 101 SER A CA 1
ATOM 745 C C . SER A 1 101 ? 8.121 26.036 -14.396 1.00 37.31 101 SER A C 1
ATOM 747 O O . SER A 1 101 ? 7.028 26.216 -13.858 1.00 37.31 101 SER A O 1
ATOM 749 N N . ARG A 1 102 ? 9.188 26.781 -14.111 1.00 43.19 102 ARG A N 1
ATOM 750 C CA . ARG A 1 102 ? 9.053 28.114 -13.536 1.00 43.19 102 ARG A CA 1
ATOM 751 C C . ARG A 1 102 ? 8.480 28.962 -14.660 1.00 43.19 102 ARG A C 1
ATOM 753 O O . ARG A 1 102 ? 9.220 29.333 -15.568 1.00 43.19 102 ARG A O 1
ATOM 760 N N . ASP A 1 103 ? 7.181 29.219 -14.619 1.00 45.00 103 ASP A N 1
ATOM 761 C CA . ASP A 1 103 ? 6.596 30.263 -15.444 1.00 45.00 103 ASP A CA 1
ATOM 762 C C . ASP A 1 103 ? 7.221 31.595 -15.028 1.00 45.00 103 ASP A C 1
ATOM 764 O O . ASP A 1 103 ? 7.067 32.084 -13.908 1.00 45.00 103 ASP A O 1
ATOM 768 N N . VAL A 1 104 ? 8.025 32.115 -15.949 1.00 46.59 104 VAL A N 1
ATOM 769 C CA . VAL A 1 104 ? 8.449 33.502 -15.992 1.00 46.59 104 VAL A CA 1
ATOM 770 C C . VAL A 1 104 ? 7.238 34.314 -16.445 1.00 46.59 104 VAL A C 1
ATOM 772 O O . VAL A 1 104 ? 6.620 33.993 -17.460 1.00 46.59 104 VAL A O 1
ATOM 775 N N . THR A 1 105 ? 6.903 35.363 -15.705 1.00 52.97 105 THR A N 1
ATOM 776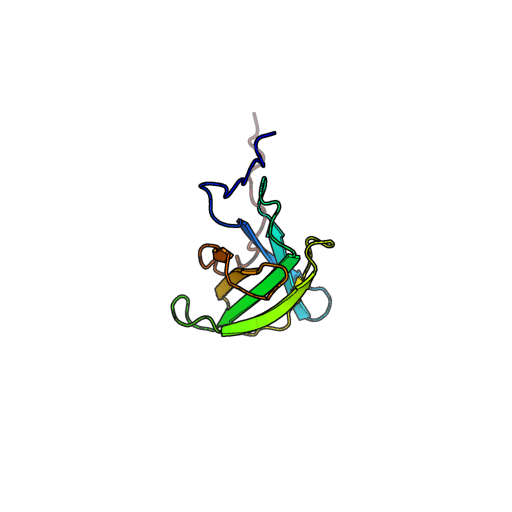 C CA . THR A 1 105 ? 6.587 36.703 -16.223 1.00 52.97 105 THR A CA 1
ATOM 777 C C . THR A 1 105 ? 6.763 37.683 -15.074 1.00 52.97 105 THR A C 1
ATOM 779 O O . THR A 1 105 ? 6.249 37.392 -13.972 1.00 52.97 105 THR A O 1
#

Organism: NCBI:txid1852

Secondary structure (DSSP, 8-state):
--------SSPPEEEEEE-TTSSEEEEEE-TT-SS--EEEEEEESSTT--EEEEEEETTSS-EEE----SEEEEEEE-TT--EEEEPPPEE--------------

Sequence (105 aa):
MSTWTGRPAEKPALAVGPNKSGGRTVYASWNGSTEVERWEVLADSSRSSLVPVARAHRSGFEAVVNSDGPYFAVLALDGDGRGLAQSDPVREEAVEGQASSRDVT

pLDDT: mean 76.44, std 18.46, range [33.34, 93.75]

Radius of gyration: 15.89 Å; chains: 1; bounding box: 44×48×37 Å

Foldseek 3Di:
DDDDQDPDPDFWDWAWDADPVGFIKIFIDDPPHPFFQKKFKWFDQDQVDTDTFDMDGPPDRIDTGHDPHQKMKIFGAGPVGDTDGIDRIDGHDPPPDPPPDPDDD